Protein AF-A0A3R9RT27-F1 (afdb_monomer_lite)

Foldseek 3Di:
DVVVVVVVVVVVVVVVVVVVVCVPPVVNVLQVLQQVLCVVFFVANGPLRLLQVLCCVPPVGRDSVPDDQVSSQVSCVVGGVANGPVSSVVVSVVVVCVVVVVD

Radius of gyration: 19.99 Å; chains: 1; bounding box: 42×18×60 Å

Secondary structure (DSSP, 8-state):
-HHHHHHHHHHHHHHHHHHHHHHT-HHHHHHHHHHHHHHHHSSSSSHHHHHHHHHHHHHSS--GGG--HHHHHHHHHHHSS-SSHHHHHHHHHHHHHHHHTT-

Sequence (103 aa):
MVIKQIAEIERIKKLDEQWDSIRKDINFAEELAINDFVKENTRFESIVDLYNQACLHTLGHQDISDLTRKNLDAFISENSEFKSMIDLKVKFDDFFKKINKGA

pLDDT: mean 85.17, std 11.59, range [41.53, 95.56]

Organism: NCBI:txid1785128

Structure (mmCIF, N/CA/C/O backbone):
data_AF-A0A3R9RT27-F1
#
_entry.id   AF-A0A3R9RT27-F1
#
loop_
_atom_site.group_PDB
_atom_site.id
_atom_site.type_symbol
_atom_site.label_atom_id
_atom_site.label_alt_id
_atom_site.label_comp_id
_atom_site.label_asym_id
_atom_site.label_entity_id
_atom_site.label_seq_id
_atom_site.pdbx_PDB_ins_code
_atom_site.Cartn_x
_atom_site.Cartn_y
_atom_site.Cartn_z
_atom_site.occupancy
_atom_site.B_iso_or_equiv
_atom_site.auth_seq_id
_atom_site.auth_comp_id
_atom_site.auth_asym_id
_atom_site.auth_atom_id
_atom_site.pdbx_PDB_model_num
ATOM 1 N N . MET A 1 1 ? 20.742 -4.234 -47.780 1.00 61.56 1 MET A N 1
ATOM 2 C CA . MET A 1 1 ? 20.699 -5.088 -46.569 1.00 61.56 1 MET A CA 1
ATOM 3 C C . MET A 1 1 ? 21.169 -4.342 -45.316 1.00 61.56 1 MET A C 1
ATOM 5 O O . MET A 1 1 ? 20.499 -4.435 -44.302 1.00 61.56 1 MET A O 1
ATOM 9 N N . VAL A 1 2 ? 22.218 -3.516 -45.411 1.00 61.69 2 VAL A N 1
ATOM 10 C CA . VAL A 1 2 ? 22.800 -2.732 -44.297 1.00 61.69 2 VAL A CA 1
ATOM 11 C C . VAL A 1 2 ? 21.841 -1.700 -43.667 1.00 61.69 2 VAL A C 1
AT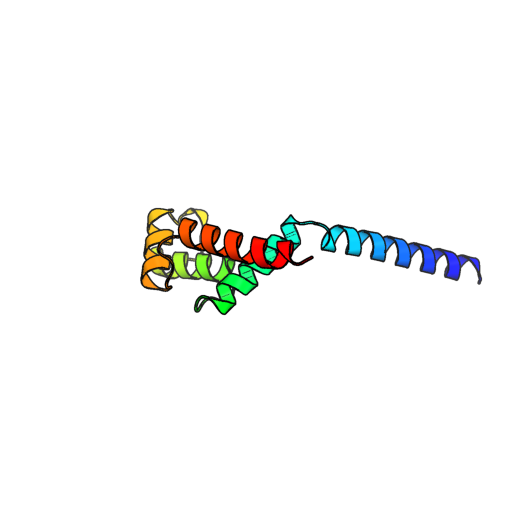OM 13 O O . VAL A 1 2 ? 21.773 -1.592 -42.451 1.00 61.69 2 VAL A O 1
ATOM 16 N N . ILE A 1 3 ? 21.022 -1.000 -44.463 1.00 66.88 3 ILE A N 1
ATOM 17 C CA . ILE A 1 3 ? 20.103 0.047 -43.959 1.00 66.88 3 ILE A CA 1
ATOM 18 C C . ILE A 1 3 ? 19.029 -0.515 -43.006 1.00 66.88 3 ILE A C 1
ATOM 20 O O . ILE A 1 3 ? 18.683 0.127 -42.020 1.00 66.88 3 ILE A O 1
ATOM 24 N N . LYS A 1 4 ? 18.532 -1.737 -43.254 1.00 68.75 4 LYS A N 1
ATOM 25 C CA . LYS A 1 4 ? 17.548 -2.388 -42.369 1.00 68.75 4 LYS A CA 1
ATOM 26 C C . LYS A 1 4 ? 18.155 -2.757 -41.012 1.00 68.75 4 LYS A C 1
ATOM 28 O O . LYS A 1 4 ? 17.489 -2.599 -40.003 1.00 68.75 4 LYS A O 1
ATOM 33 N N . GLN A 1 5 ? 19.415 -3.195 -40.988 1.00 70.25 5 GLN A N 1
ATOM 34 C CA . GLN A 1 5 ? 20.118 -3.523 -39.742 1.00 70.25 5 GLN A CA 1
ATOM 35 C C . GLN A 1 5 ? 20.400 -2.273 -38.897 1.00 70.25 5 GLN A C 1
ATOM 37 O O . GLN A 1 5 ? 20.266 -2.325 -37.681 1.00 70.25 5 GLN A O 1
ATOM 42 N N . ILE A 1 6 ? 20.724 -1.141 -39.533 1.00 74.00 6 ILE A N 1
ATOM 43 C CA . ILE A 1 6 ? 20.913 0.144 -38.839 1.00 74.00 6 ILE A CA 1
ATOM 44 C C . ILE A 1 6 ? 19.598 0.616 -38.198 1.00 74.00 6 ILE A C 1
ATOM 46 O O . ILE A 1 6 ? 19.586 0.948 -37.016 1.00 74.00 6 ILE A O 1
ATOM 50 N N . ALA A 1 7 ? 18.485 0.563 -38.937 1.00 74.75 7 ALA A N 1
ATOM 51 C CA . ALA A 1 7 ? 17.170 0.943 -38.417 1.00 74.75 7 ALA A CA 1
ATOM 52 C C . ALA A 1 7 ? 16.695 0.043 -37.256 1.00 74.75 7 ALA A C 1
ATOM 54 O O . ALA A 1 7 ? 16.047 0.519 -36.324 1.00 74.75 7 ALA A O 1
ATOM 55 N N . GLU A 1 8 ? 17.032 -1.250 -37.292 1.00 80.81 8 GLU A N 1
ATOM 56 C CA . GLU A 1 8 ? 16.736 -2.194 -36.207 1.00 80.81 8 GLU A CA 1
ATOM 57 C C . GLU A 1 8 ? 17.519 -1.842 -34.929 1.00 80.81 8 GLU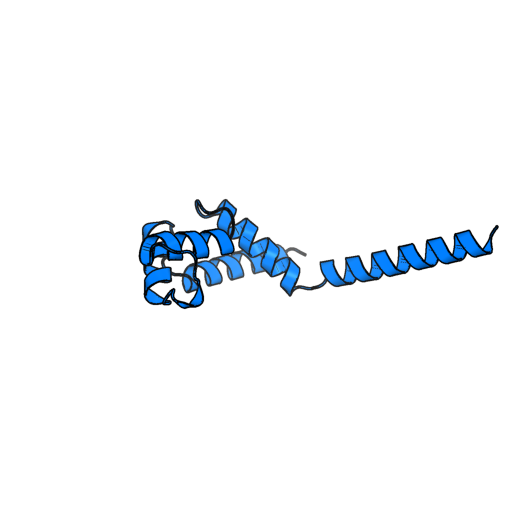 A C 1
ATOM 59 O O . GLU A 1 8 ? 16.946 -1.784 -33.842 1.00 80.81 8 GLU A O 1
ATOM 64 N N . ILE A 1 9 ? 18.815 -1.531 -35.061 1.00 81.69 9 ILE A N 1
ATOM 65 C CA . ILE A 1 9 ? 19.680 -1.126 -33.939 1.00 81.69 9 ILE A CA 1
ATOM 66 C C . ILE A 1 9 ? 19.187 0.182 -33.306 1.00 81.69 9 ILE A C 1
ATOM 68 O O . ILE A 1 9 ? 19.156 0.299 -32.081 1.00 81.69 9 ILE A O 1
ATOM 72 N N . GLU A 1 10 ? 18.779 1.165 -34.112 1.00 80.31 10 GLU A N 1
ATOM 73 C CA . GLU A 1 10 ? 18.215 2.425 -33.607 1.00 80.31 10 GLU A CA 1
ATOM 74 C C . GLU A 1 10 ? 16.889 2.216 -32.863 1.00 80.31 10 GLU A C 1
ATOM 76 O O . GLU A 1 10 ? 16.652 2.850 -31.834 1.00 80.31 10 GLU A O 1
ATOM 81 N N . ARG A 1 11 ? 16.042 1.287 -33.327 1.00 78.81 11 ARG A N 1
ATOM 82 C CA . ARG A 1 11 ? 14.810 0.905 -32.618 1.00 78.81 11 ARG A CA 1
ATOM 83 C C . ARG A 1 11 ? 15.085 0.289 -31.254 1.00 78.81 11 ARG A C 1
ATOM 85 O O . ARG A 1 11 ? 14.408 0.653 -30.296 1.00 78.81 11 ARG A O 1
ATOM 92 N N . ILE A 1 12 ? 16.055 -0.619 -31.171 1.00 83.06 12 ILE A N 1
ATOM 93 C CA . ILE A 1 12 ? 16.433 -1.272 -29.911 1.00 83.06 12 ILE A CA 1
ATOM 94 C C . ILE A 1 12 ? 16.958 -0.233 -28.920 1.00 83.06 12 ILE A C 1
ATOM 96 O O . ILE A 1 12 ? 16.475 -0.181 -27.796 1.00 83.06 12 ILE A O 1
ATOM 100 N N . LYS A 1 13 ? 17.842 0.672 -29.358 1.00 83.88 13 LYS A N 1
ATOM 101 C CA . LYS A 1 13 ? 18.334 1.769 -28.507 1.00 83.88 13 LYS A CA 1
ATOM 102 C C . LYS A 1 13 ? 17.204 2.637 -27.959 1.00 83.88 13 LYS A C 1
ATOM 104 O O . LYS A 1 13 ? 17.193 2.958 -26.778 1.00 83.88 13 LYS A O 1
ATOM 109 N N . LYS A 1 14 ? 16.225 2.978 -28.802 1.00 83.62 14 LYS A N 1
ATOM 110 C CA . LYS A 1 14 ? 15.070 3.779 -28.382 1.00 83.62 14 LYS A CA 1
ATOM 111 C C . LYS A 1 14 ? 14.178 3.042 -27.377 1.00 83.62 14 LYS A C 1
ATOM 113 O O . LYS A 1 14 ? 13.612 3.674 -26.492 1.00 83.62 14 LYS A O 1
ATOM 118 N N . LEU A 1 15 ? 14.042 1.722 -27.512 1.00 78.19 15 LEU A N 1
ATOM 119 C CA . LEU A 1 15 ? 13.348 0.892 -26.527 1.00 78.19 15 LEU A CA 1
ATOM 120 C C . LEU A 1 15 ? 14.116 0.842 -25.204 1.00 78.19 15 LEU A C 1
ATOM 122 O O . LEU A 1 15 ? 13.498 1.011 -24.159 1.00 78.19 15 LEU A O 1
ATOM 126 N N . ASP A 1 16 ? 15.437 0.675 -25.239 1.00 79.38 16 ASP A N 1
ATOM 127 C CA . ASP A 1 16 ? 16.273 0.679 -24.033 1.00 79.38 16 ASP A CA 1
ATOM 128 C C . ASP A 1 16 ? 16.185 2.018 -23.289 1.00 79.38 16 ASP A C 1
ATOM 130 O O . ASP A 1 16 ? 16.009 2.030 -22.075 1.00 79.38 16 ASP A O 1
ATOM 134 N N . GLU A 1 17 ? 16.200 3.146 -24.004 1.00 82.56 17 GLU A N 1
ATOM 135 C CA . GLU A 1 17 ? 16.006 4.479 -23.413 1.00 82.56 17 GLU A CA 1
ATOM 136 C C . GLU A 1 17 ? 14.632 4.629 -22.742 1.00 82.56 17 GLU A C 1
ATOM 138 O O . GLU A 1 17 ? 14.525 5.209 -21.659 1.00 82.56 17 GLU A O 1
ATOM 143 N N . GLN A 1 18 ? 13.575 4.087 -23.357 1.00 78.50 18 GLN A N 1
ATOM 144 C CA . GLN A 1 18 ? 12.234 4.080 -22.765 1.00 78.50 18 GLN A CA 1
ATOM 145 C C . GLN A 1 18 ? 12.181 3.205 -21.511 1.00 78.50 18 GLN A C 1
ATOM 147 O O . GLN A 1 18 ? 11.639 3.633 -20.492 1.00 78.50 18 GLN A O 1
ATOM 152 N N . TRP A 1 19 ? 12.781 2.015 -21.551 1.00 74.62 19 TRP A N 1
ATOM 153 C CA . TRP A 1 19 ? 12.867 1.127 -20.392 1.00 74.62 19 TRP A CA 1
ATOM 154 C C . TRP A 1 19 ? 13.681 1.734 -19.256 1.00 74.62 19 TRP A C 1
ATOM 156 O O . TRP A 1 19 ? 13.270 1.649 -18.101 1.00 74.62 19 TRP A O 1
ATOM 166 N N . ASP A 1 20 ? 14.796 2.388 -19.561 1.00 76.12 20 ASP A N 1
ATOM 167 C CA . ASP A 1 20 ? 15.604 3.085 -18.567 1.00 76.12 20 ASP A CA 1
ATOM 168 C C . ASP A 1 20 ? 14.865 4.285 -17.977 1.00 76.12 20 ASP A C 1
ATOM 170 O O . ASP A 1 20 ? 14.981 4.529 -16.778 1.00 76.12 20 ASP A O 1
ATOM 174 N N . SER A 1 21 ? 14.074 5.007 -18.774 1.00 73.94 21 SER A N 1
ATOM 175 C CA . SER A 1 21 ? 13.215 6.080 -18.266 1.00 73.94 21 SER A CA 1
ATOM 176 C C . SER A 1 21 ? 12.150 5.549 -17.307 1.00 73.94 21 SER A C 1
ATOM 17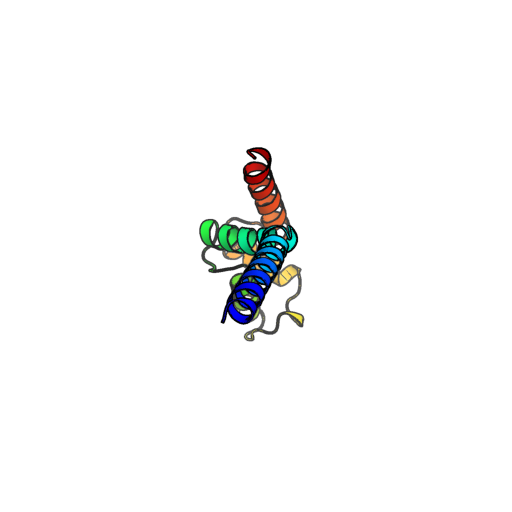8 O O . SER A 1 21 ? 11.892 6.193 -16.297 1.00 73.94 21 SER A O 1
ATOM 180 N N . ILE A 1 22 ? 11.563 4.381 -17.588 1.00 68.19 22 ILE A N 1
ATOM 181 C CA . ILE A 1 22 ? 10.573 3.735 -16.712 1.00 68.19 22 ILE A CA 1
ATOM 182 C C . ILE A 1 22 ? 11.239 3.233 -15.426 1.00 68.19 22 ILE A C 1
ATOM 184 O O . ILE A 1 22 ? 10.724 3.451 -14.336 1.00 68.19 22 ILE A O 1
ATOM 188 N N . ARG A 1 23 ? 12.418 2.608 -15.525 1.00 62.84 23 ARG A N 1
ATOM 189 C CA . ARG A 1 23 ? 13.181 2.137 -14.353 1.00 62.84 23 ARG A CA 1
ATOM 190 C C . ARG A 1 23 ? 13.669 3.276 -13.461 1.00 62.84 23 ARG A C 1
ATOM 192 O O . ARG A 1 23 ? 13.830 3.075 -12.263 1.00 62.84 23 ARG A O 1
ATOM 199 N N . LYS A 1 24 ? 13.956 4.440 -14.047 1.00 64.75 24 LYS A N 1
ATOM 200 C CA . LYS A 1 24 ? 14.386 5.649 -13.329 1.00 64.75 24 LYS A CA 1
ATOM 201 C C . LYS A 1 24 ? 13.215 6.492 -12.827 1.00 64.75 24 LYS A C 1
ATOM 203 O O . LYS A 1 24 ? 13.460 7.474 -12.129 1.00 64.75 24 LYS A O 1
ATOM 208 N N . ASP A 1 25 ? 11.975 6.137 -13.163 1.00 73.44 25 ASP A N 1
ATOM 209 C CA . ASP A 1 25 ? 10.806 6.780 -12.578 1.00 73.44 25 ASP A CA 1
ATOM 210 C C . ASP A 1 25 ? 10.679 6.328 -11.121 1.00 73.44 25 ASP A C 1
ATOM 212 O O . ASP A 1 25 ? 10.291 5.200 -10.811 1.00 73.44 25 ASP A O 1
ATOM 216 N N . ILE A 1 26 ? 11.059 7.232 -10.220 1.00 63.38 26 ILE A N 1
ATOM 217 C CA . ILE A 1 26 ? 11.045 7.022 -8.772 1.00 63.38 26 ILE A CA 1
ATOM 218 C C . ILE A 1 26 ? 9.651 6.590 -8.301 1.00 63.38 26 ILE A C 1
ATOM 220 O O . ILE A 1 26 ? 9.559 5.759 -7.402 1.00 63.38 26 ILE A O 1
ATOM 224 N N . ASN A 1 27 ? 8.583 7.071 -8.947 1.00 69.38 27 ASN A N 1
ATOM 225 C CA . ASN A 1 27 ? 7.215 6.725 -8.564 1.00 69.38 27 ASN A CA 1
ATOM 226 C C . ASN A 1 27 ? 6.905 5.249 -8.843 1.00 69.38 27 ASN A C 1
ATOM 228 O O . ASN A 1 27 ? 6.273 4.588 -8.027 1.00 69.38 27 ASN A O 1
ATOM 232 N N . PHE A 1 28 ? 7.396 4.705 -9.962 1.00 71.94 28 PHE A N 1
ATOM 233 C CA . PHE A 1 28 ? 7.192 3.296 -10.301 1.00 71.94 28 PHE A CA 1
ATOM 234 C C . PHE A 1 28 ? 8.006 2.371 -9.387 1.00 71.94 28 PHE A C 1
ATOM 236 O O . PHE A 1 28 ? 7.517 1.332 -8.943 1.00 71.94 28 PHE A O 1
ATOM 243 N N . ALA A 1 29 ? 9.239 2.763 -9.057 1.00 76.56 29 ALA A N 1
ATOM 244 C CA . ALA A 1 29 ? 10.060 2.032 -8.094 1.00 76.56 29 ALA A CA 1
ATOM 245 C C . ALA A 1 29 ? 9.432 2.029 -6.687 1.00 76.56 29 ALA A C 1
ATOM 247 O O . ALA A 1 29 ? 9.459 1.006 -6.004 1.00 76.56 29 ALA A O 1
ATOM 248 N N . GLU A 1 30 ? 8.843 3.150 -6.269 1.00 81.81 30 GLU A N 1
ATOM 249 C CA . GLU A 1 30 ? 8.134 3.273 -4.994 1.00 81.81 30 GLU A CA 1
ATOM 250 C C . GLU A 1 30 ? 6.853 2.419 -4.965 1.00 81.81 30 GLU A C 1
ATOM 252 O O . GLU A 1 30 ? 6.617 1.709 -3.987 1.00 81.81 30 GLU A O 1
ATOM 257 N N . GLU A 1 31 ? 6.072 2.402 -6.051 1.00 81.31 31 GLU A N 1
ATOM 258 C CA . GLU A 1 31 ? 4.874 1.557 -6.193 1.00 81.31 31 GLU A CA 1
ATOM 259 C C . GLU A 1 31 ? 5.181 0.053 -6.151 1.00 81.31 31 GLU A C 1
ATOM 261 O O . GLU A 1 31 ? 4.416 -0.728 -5.580 1.00 81.31 31 GLU A O 1
ATOM 266 N N . LEU A 1 32 ? 6.299 -0.380 -6.732 1.00 84.25 32 LEU A N 1
ATOM 267 C CA . LEU A 1 32 ? 6.733 -1.773 -6.615 1.00 84.25 32 LEU A CA 1
ATOM 268 C C . LEU A 1 32 ? 7.208 -2.082 -5.192 1.00 84.25 32 LEU A C 1
ATOM 270 O O . LEU A 1 32 ? 6.762 -3.061 -4.594 1.00 84.25 32 LEU A O 1
ATOM 274 N N . ALA A 1 33 ? 8.033 -1.207 -4.616 1.00 88.50 33 ALA A N 1
ATOM 275 C CA . ALA A 1 33 ? 8.588 -1.411 -3.284 1.00 88.50 33 ALA A CA 1
ATOM 276 C C . ALA A 1 33 ? 7.511 -1.448 -2.190 1.00 88.50 33 ALA A C 1
ATOM 278 O O . ALA A 1 33 ? 7.654 -2.204 -1.230 1.00 88.50 33 ALA A O 1
ATOM 279 N N . ILE A 1 34 ? 6.430 -0.664 -2.305 1.00 90.81 34 ILE A N 1
ATOM 280 C CA . ILE A 1 34 ? 5.338 -0.716 -1.321 1.00 90.81 34 ILE A CA 1
ATOM 281 C C . ILE A 1 34 ? 4.577 -2.043 -1.396 1.00 90.81 34 ILE A C 1
ATOM 283 O O . ILE A 1 34 ? 4.149 -2.550 -0.362 1.00 90.81 34 ILE A O 1
ATOM 287 N N . ASN A 1 35 ? 4.438 -2.639 -2.584 1.00 92.88 35 ASN A N 1
ATOM 288 C CA . ASN A 1 35 ? 3.813 -3.954 -2.722 1.00 92.88 35 ASN A CA 1
ATOM 289 C C . ASN A 1 35 ? 4.668 -5.045 -2.080 1.00 92.88 35 ASN A C 1
ATOM 291 O O . ASN A 1 35 ? 4.138 -5.832 -1.296 1.00 92.88 35 ASN A O 1
ATOM 295 N N . ASP A 1 36 ? 5.976 -5.037 -2.339 1.00 92.00 36 ASP A N 1
ATOM 296 C CA . ASP A 1 36 ? 6.916 -5.966 -1.707 1.00 92.00 36 ASP A CA 1
ATOM 297 C C . ASP A 1 36 ? 6.920 -5.786 -0.182 1.00 92.00 36 ASP A C 1
ATOM 299 O O . ASP A 1 36 ? 6.792 -6.754 0.567 1.00 92.00 36 ASP A O 1
ATOM 303 N N . PHE A 1 37 ? 6.946 -4.539 0.296 1.00 93.19 37 PHE A N 1
ATOM 304 C CA . PHE A 1 37 ? 6.888 -4.235 1.724 1.00 93.19 37 PHE A CA 1
ATOM 305 C C . PHE A 1 37 ? 5.606 -4.764 2.378 1.00 93.19 37 PHE A C 1
ATOM 307 O O . PHE A 1 37 ? 5.667 -5.387 3.439 1.00 93.19 37 PHE A O 1
ATOM 314 N N . VAL A 1 38 ? 4.441 -4.545 1.761 1.00 94.00 38 VAL A N 1
ATOM 315 C CA . VAL A 1 38 ? 3.162 -5.067 2.268 1.00 94.00 38 VAL A CA 1
ATOM 316 C C . VAL A 1 38 ? 3.183 -6.592 2.298 1.00 94.00 38 VAL A C 1
ATOM 318 O O . VAL A 1 38 ? 2.784 -7.171 3.307 1.00 94.00 38 VAL A O 1
ATOM 321 N N . LYS A 1 39 ? 3.696 -7.235 1.249 1.00 94.56 39 LYS A N 1
ATOM 322 C CA . LYS A 1 39 ? 3.793 -8.693 1.156 1.00 94.56 39 LYS A CA 1
ATOM 323 C C . LYS A 1 39 ? 4.698 -9.312 2.217 1.00 94.56 39 LYS A C 1
ATOM 325 O O . LYS A 1 39 ? 4.383 -10.369 2.752 1.00 94.56 39 LYS A O 1
ATOM 330 N N . GLU A 1 40 ? 5.809 -8.660 2.535 1.00 93.00 40 GLU A N 1
ATOM 331 C CA . GLU A 1 40 ? 6.770 -9.153 3.526 1.00 93.00 40 GLU A CA 1
ATOM 332 C C . GLU A 1 40 ? 6.343 -8.884 4.976 1.00 93.00 40 GLU A C 1
ATOM 334 O O . GLU A 1 40 ? 6.738 -9.620 5.878 1.00 93.00 40 GLU A O 1
ATOM 339 N N . ASN A 1 41 ? 5.547 -7.835 5.214 1.00 92.62 41 ASN A N 1
ATOM 340 C CA . ASN A 1 41 ? 5.207 -7.364 6.565 1.00 92.62 41 ASN A CA 1
ATOM 341 C C . ASN A 1 41 ? 3.732 -7.574 6.938 1.00 92.62 41 ASN A C 1
ATOM 343 O O . ASN A 1 41 ? 3.304 -7.218 8.036 1.00 92.62 41 ASN A O 1
ATOM 347 N N . THR A 1 42 ? 2.929 -8.127 6.035 1.00 92.50 42 THR A N 1
ATOM 348 C CA . THR A 1 42 ? 1.523 -8.453 6.278 1.00 92.50 42 THR A CA 1
ATOM 349 C C . THR A 1 42 ? 1.179 -9.801 5.653 1.00 92.50 42 THR A C 1
ATOM 351 O O . THR A 1 42 ? 2.014 -10.464 5.050 1.00 92.50 42 THR A O 1
ATOM 354 N N . ARG A 1 43 ? -0.080 -10.218 5.790 1.00 92.50 43 ARG A N 1
ATOM 355 C CA . ARG A 1 43 ? -0.615 -11.409 5.117 1.00 92.50 43 ARG A CA 1
ATOM 356 C C . ARG A 1 43 ? -1.171 -11.133 3.710 1.00 92.50 43 ARG A C 1
ATOM 358 O O . ARG A 1 43 ? -1.779 -12.028 3.133 1.00 92.50 43 ARG A O 1
ATOM 365 N N . PHE A 1 44 ? -1.077 -9.895 3.226 1.00 94.69 44 PHE A N 1
ATOM 366 C CA . PHE A 1 44 ? -1.668 -9.450 1.961 1.00 94.69 44 PHE A CA 1
ATOM 367 C C . PHE A 1 44 ? -0.620 -9.451 0.852 1.00 94.69 44 PHE A C 1
ATOM 369 O O . PHE A 1 44 ? 0.533 -9.121 1.096 1.00 94.69 44 PHE A O 1
ATOM 376 N N . GLU A 1 45 ? -1.015 -9.771 -0.378 1.00 93.88 45 GLU A N 1
ATOM 377 C CA . GLU A 1 45 ? -0.061 -9.926 -1.493 1.00 93.88 45 GLU A CA 1
ATOM 378 C C . GLU A 1 45 ? 0.455 -8.594 -2.057 1.00 93.88 45 GLU A C 1
ATOM 380 O O . GLU A 1 45 ? 1.479 -8.554 -2.736 1.00 93.88 45 GLU A O 1
ATOM 385 N N . SER A 1 46 ? -0.283 -7.505 -1.842 1.00 93.81 46 SER A N 1
ATOM 386 C CA . SER A 1 46 ? 0.030 -6.169 -2.357 1.00 93.81 46 SER A CA 1
ATOM 387 C C . SER A 1 46 ? -0.792 -5.115 -1.624 1.00 93.81 46 SER A C 1
ATOM 389 O O . SER A 1 46 ? -1.741 -5.446 -0.902 1.00 93.81 46 SER A O 1
ATOM 391 N N . ILE A 1 47 ? -0.499 -3.832 -1.859 1.00 91.62 47 ILE A N 1
ATOM 392 C CA . ILE A 1 47 ? -1.334 -2.770 -1.296 1.00 91.62 47 ILE A CA 1
ATOM 393 C C . ILE A 1 47 ? -2.764 -2.829 -1.846 1.00 91.62 47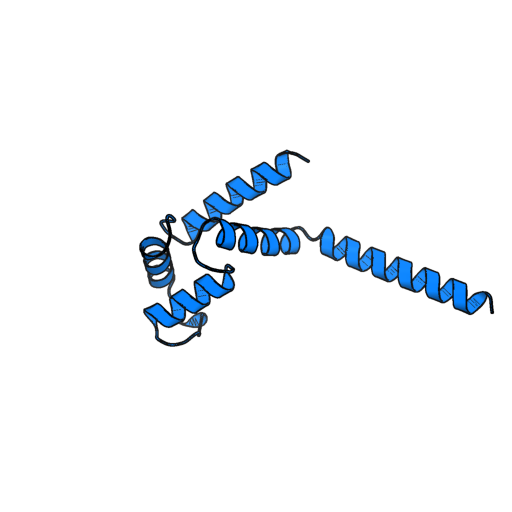 ILE A C 1
ATOM 395 O O . ILE A 1 47 ? -3.720 -2.648 -1.099 1.00 91.62 47 ILE A O 1
ATOM 399 N N . VAL A 1 48 ? -2.929 -3.157 -3.129 1.00 92.19 48 VAL A N 1
ATOM 400 C CA . VAL A 1 48 ? -4.249 -3.282 -3.765 1.00 92.19 48 VAL A CA 1
ATOM 401 C C . VAL A 1 48 ? -5.045 -4.438 -3.161 1.00 92.19 48 VAL A C 1
ATOM 403 O O . VAL A 1 48 ? -6.233 -4.278 -2.893 1.00 92.19 48 VAL A O 1
ATOM 406 N N . ASP A 1 49 ? -4.400 -5.578 -2.895 1.00 94.00 49 ASP A N 1
ATOM 407 C CA . ASP A 1 49 ? -5.043 -6.699 -2.198 1.00 94.00 49 ASP A CA 1
ATOM 408 C C . ASP A 1 49 ? -5.504 -6.278 -0.797 1.00 94.00 49 ASP A C 1
ATOM 410 O O . ASP A 1 49 ? -6.664 -6.483 -0.455 1.00 94.00 49 ASP A O 1
ATOM 414 N N . LEU A 1 50 ? -4.666 -5.571 -0.033 1.00 94.50 50 LEU A N 1
ATOM 415 C CA . LEU A 1 50 ? -5.053 -5.029 1.272 1.00 94.50 50 LEU A CA 1
ATOM 416 C C . LEU A 1 50 ? -6.318 -4.157 1.180 1.00 94.50 50 LEU A C 1
ATOM 418 O O . LEU A 1 50 ? -7.248 -4.350 1.966 1.00 94.50 50 LEU A O 1
ATOM 422 N N . TYR A 1 51 ? -6.392 -3.240 0.209 1.00 94.31 51 TYR A N 1
ATOM 423 C CA . TYR A 1 51 ? -7.588 -2.417 -0.016 1.00 94.31 51 TYR A CA 1
ATOM 424 C C . TYR A 1 51 ? -8.810 -3.260 -0.404 1.00 94.31 51 TYR A C 1
ATOM 426 O O . TYR A 1 51 ? -9.892 -3.054 0.147 1.00 94.31 51 TYR A O 1
ATOM 434 N N . ASN A 1 52 ? -8.652 -4.231 -1.303 1.00 94.38 52 ASN A N 1
ATOM 435 C CA . ASN A 1 52 ? -9.744 -5.103 -1.738 1.00 94.38 52 ASN A CA 1
ATOM 436 C C . ASN A 1 52 ? -10.285 -5.961 -0.589 1.00 94.38 52 ASN A C 1
ATOM 438 O O . ASN A 1 52 ? -11.501 -6.080 -0.433 1.00 94.38 52 ASN A O 1
ATOM 442 N N . GLN A 1 53 ? -9.403 -6.525 0.239 1.00 94.88 53 GLN A N 1
ATOM 443 C CA . GLN A 1 53 ? -9.791 -7.297 1.420 1.00 94.88 53 GLN A CA 1
ATOM 444 C C . GLN A 1 53 ? -10.476 -6.411 2.464 1.00 94.88 53 GLN A C 1
ATOM 446 O O . GLN A 1 53 ? -11.469 -6.829 3.058 1.00 94.88 53 GLN A O 1
ATOM 451 N N . ALA A 1 54 ? -10.009 -5.171 2.647 1.00 94.50 54 ALA A N 1
ATOM 452 C CA . ALA A 1 54 ? -10.670 -4.205 3.520 1.00 94.50 54 ALA A CA 1
ATOM 453 C C . ALA A 1 54 ? -12.093 -3.877 3.035 1.00 94.50 54 ALA A C 1
ATOM 455 O O . ALA A 1 54 ? -13.029 -3.847 3.839 1.00 94.50 54 ALA A O 1
ATOM 456 N N . CYS A 1 55 ? -12.284 -3.678 1.727 1.00 93.81 55 CYS A N 1
ATOM 457 C CA . CYS A 1 55 ? -13.607 -3.440 1.146 1.00 93.81 55 CYS A CA 1
ATOM 458 C C . CYS A 1 55 ? -14.522 -4.657 1.332 1.00 93.81 55 CYS A C 1
ATOM 460 O O . CYS A 1 55 ? -15.630 -4.518 1.850 1.00 93.81 55 CYS A O 1
ATOM 462 N N . LEU A 1 56 ? -14.041 -5.863 1.010 1.00 94.19 56 LEU A N 1
ATOM 463 C CA . LEU A 1 56 ? -14.812 -7.096 1.182 1.00 94.19 56 LEU A CA 1
ATOM 464 C C . LEU A 1 56 ? -15.215 -7.323 2.640 1.00 94.19 56 LEU A C 1
ATOM 466 O O . LEU A 1 56 ? -16.366 -7.658 2.907 1.00 94.19 56 LEU A O 1
ATOM 470 N N . HIS A 1 57 ? -14.295 -7.105 3.579 1.00 93.81 57 HIS A N 1
ATOM 471 C CA . HIS A 1 57 ? -14.554 -7.295 5.003 1.00 93.81 57 HIS A CA 1
ATOM 472 C C . HIS A 1 57 ? -15.561 -6.282 5.554 1.00 93.81 57 HIS A C 1
ATOM 474 O O . HIS A 1 57 ? -16.425 -6.641 6.351 1.00 93.81 57 HIS A O 1
ATOM 480 N N . THR A 1 58 ? -15.457 -5.014 5.145 1.00 91.94 58 THR A N 1
ATOM 481 C CA . THR A 1 58 ? -16.236 -3.937 5.775 1.00 91.94 58 THR A CA 1
ATOM 482 C C . THR A 1 58 ? -17.541 -3.623 5.051 1.00 91.94 58 THR A C 1
ATOM 484 O O . THR A 1 58 ? -18.499 -3.186 5.684 1.00 91.94 58 THR A O 1
ATOM 487 N N . LEU A 1 59 ? -17.576 -3.817 3.732 1.00 90.88 59 LEU A N 1
ATOM 488 C CA . LEU A 1 59 ? -18.685 -3.428 2.857 1.00 90.88 59 LEU A CA 1
ATOM 489 C C . LEU A 1 59 ? -19.322 -4.624 2.130 1.00 90.88 59 LEU A C 1
ATOM 491 O O . LEU A 1 59 ? -20.461 -4.530 1.680 1.00 90.88 59 LEU A O 1
ATOM 495 N N . GLY A 1 60 ? -18.614 -5.753 2.003 1.00 91.81 60 GLY A N 1
ATOM 496 C CA . GLY A 1 60 ? -19.092 -6.935 1.271 1.00 91.81 60 GLY A CA 1
ATOM 497 C C . GLY A 1 60 ? -18.914 -6.864 -0.251 1.00 91.81 60 GLY A C 1
ATOM 498 O O . GLY A 1 60 ? -19.348 -7.770 -0.959 1.00 91.81 60 GLY A O 1
ATOM 499 N N . HIS A 1 61 ? -18.265 -5.819 -0.769 1.00 90.94 61 HIS A N 1
ATOM 500 C CA . HIS A 1 61 ? -17.903 -5.655 -2.181 1.00 90.94 61 HIS A CA 1
ATOM 501 C C . HIS A 1 61 ? -16.504 -5.035 -2.305 1.00 90.94 61 HIS A C 1
ATOM 503 O O . HIS A 1 61 ? -15.913 -4.643 -1.308 1.00 90.94 61 HIS A O 1
ATOM 509 N N . GLN A 1 62 ? -15.952 -4.961 -3.518 1.00 90.31 62 GLN A N 1
ATOM 510 C CA . GLN A 1 62 ? -14.584 -4.475 -3.779 1.00 90.31 62 GLN A CA 1
ATOM 511 C C . GLN A 1 62 ? -14.526 -3.009 -4.235 1.00 90.31 62 GLN A C 1
ATOM 513 O O . GLN A 1 62 ? -13.550 -2.600 -4.859 1.00 90.31 62 GLN A O 1
ATOM 518 N N . ASP A 1 63 ? -15.564 -2.214 -3.963 1.00 88.88 63 ASP A N 1
ATOM 519 C CA . ASP A 1 63 ? -15.543 -0.809 -4.379 1.00 88.88 63 ASP A CA 1
ATOM 520 C C . ASP A 1 63 ? -14.772 0.040 -3.365 1.00 88.88 63 ASP A C 1
ATOM 522 O O . ASP A 1 63 ? -15.226 0.276 -2.243 1.00 88.88 63 ASP A O 1
ATOM 526 N N . ILE A 1 64 ? -13.583 0.485 -3.769 1.00 86.56 64 ILE A N 1
ATOM 527 C CA . ILE A 1 64 ? -12.676 1.263 -2.925 1.00 86.56 64 ILE A CA 1
ATOM 528 C C . ILE A 1 64 ? -13.232 2.669 -2.665 1.00 86.56 64 ILE A C 1
ATOM 530 O O . ILE A 1 64 ? -12.894 3.257 -1.636 1.00 86.56 64 ILE A O 1
ATOM 534 N N . SER A 1 65 ? -14.099 3.218 -3.531 1.00 88.38 65 SER A N 1
ATOM 535 C CA . SER A 1 65 ? -14.641 4.573 -3.322 1.00 88.38 65 SER A CA 1
ATOM 536 C C . SER A 1 65 ? -15.490 4.685 -2.059 1.00 88.38 65 SER A C 1
ATOM 538 O O . SER A 1 65 ? -15.547 5.752 -1.446 1.00 88.38 65 SER A O 1
ATOM 540 N N . ASP A 1 66 ? -16.103 3.576 -1.654 1.00 88.94 66 ASP A N 1
ATOM 541 C CA . ASP A 1 66 ? -16.983 3.502 -0.490 1.00 88.94 66 ASP A CA 1
ATOM 542 C C . ASP A 1 66 ? -16.207 3.203 0.803 1.00 88.94 66 ASP A C 1
ATOM 544 O O . ASP A 1 66 ? -16.742 3.300 1.916 1.00 88.94 66 ASP A O 1
ATOM 548 N N . LEU A 1 67 ? -14.917 2.864 0.691 1.00 91.69 67 LEU A N 1
ATOM 549 C CA . LEU A 1 67 ? -14.081 2.545 1.836 1.00 91.69 67 LEU A CA 1
ATOM 550 C C . LEU A 1 67 ? -13.627 3.818 2.554 1.00 91.69 67 LEU A C 1
ATOM 552 O O . LEU A 1 67 ? -12.708 4.529 2.143 1.00 91.69 67 LEU A O 1
ATOM 556 N N . THR A 1 68 ? -14.240 4.081 3.706 1.00 92.69 68 THR A N 1
ATOM 557 C CA . THR A 1 68 ? -13.820 5.202 4.552 1.00 92.69 68 THR A CA 1
ATOM 558 C C . THR A 1 68 ? -12.443 4.959 5.172 1.00 92.69 68 THR A C 1
ATOM 560 O O . THR A 1 68 ? -12.072 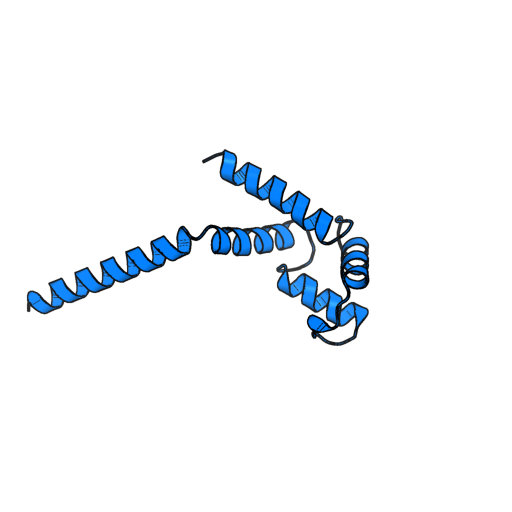3.835 5.515 1.00 92.69 68 THR A O 1
ATOM 563 N N . ARG A 1 69 ? -11.703 6.049 5.419 1.00 91.62 69 ARG A N 1
ATOM 564 C CA . ARG A 1 69 ? -10.396 6.007 6.096 1.00 91.62 69 ARG A CA 1
ATOM 565 C C . ARG A 1 69 ? -10.452 5.260 7.432 1.00 91.62 69 ARG A C 1
ATOM 567 O O . ARG A 1 69 ? -9.579 4.454 7.718 1.00 91.62 69 ARG A O 1
ATOM 574 N N . LYS A 1 70 ? -11.501 5.507 8.220 1.00 94.31 70 LYS A N 1
ATOM 575 C CA . LYS A 1 70 ? -11.704 4.878 9.531 1.00 94.31 70 LYS A CA 1
ATOM 576 C C . LYS A 1 70 ? -11.855 3.358 9.418 1.00 94.31 70 LYS A C 1
ATOM 578 O O . LYS A 1 70 ? -11.277 2.639 10.223 1.00 94.31 70 LYS A O 1
ATOM 583 N N . ASN A 1 71 ? -12.614 2.891 8.428 1.00 93.88 71 ASN A N 1
ATOM 584 C CA . ASN A 1 71 ? -12.828 1.466 8.181 1.00 93.88 71 ASN A CA 1
ATOM 585 C C . ASN A 1 71 ? -11.536 0.775 7.742 1.00 93.88 71 ASN A C 1
ATOM 587 O O . ASN A 1 71 ? -11.197 -0.280 8.268 1.00 93.88 71 ASN A O 1
ATOM 591 N N . LEU A 1 72 ? -10.792 1.407 6.832 1.00 94.62 72 LEU A N 1
ATOM 592 C CA . LEU A 1 72 ? -9.484 0.921 6.405 1.00 94.62 72 LEU A CA 1
ATOM 593 C C . LEU A 1 72 ? -8.501 0.832 7.579 1.00 94.62 72 LEU A C 1
ATOM 595 O O . LEU A 1 72 ? -7.851 -0.191 7.754 1.00 94.62 72 LEU A O 1
ATOM 599 N N . ASP A 1 73 ? -8.401 1.885 8.391 1.00 95.56 73 ASP A N 1
ATOM 600 C CA . ASP A 1 73 ? -7.475 1.912 9.525 1.00 95.56 73 ASP A CA 1
ATOM 601 C C . ASP A 1 73 ? -7.845 0.853 10.579 1.00 95.56 73 A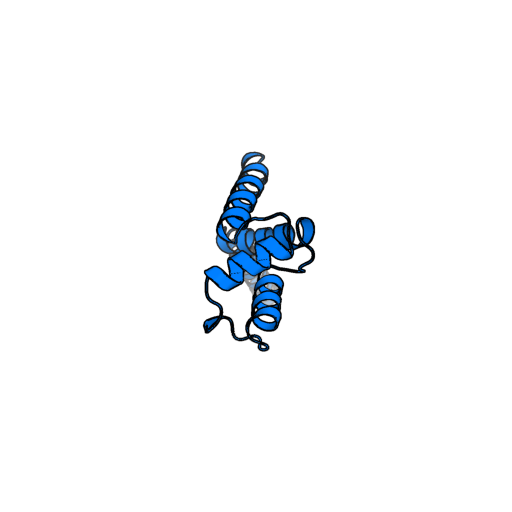SP A C 1
ATOM 603 O O . ASP A 1 73 ? -6.956 0.166 11.082 1.00 95.56 73 ASP A O 1
ATOM 607 N N . ALA A 1 74 ? -9.142 0.658 10.855 1.00 95.12 74 ALA A N 1
ATOM 608 C CA . ALA A 1 74 ? -9.616 -0.415 11.729 1.00 95.12 74 ALA A CA 1
ATOM 609 C C . ALA A 1 74 ? -9.236 -1.798 11.178 1.00 95.12 74 ALA A C 1
ATOM 611 O O . ALA A 1 74 ? -8.595 -2.579 11.881 1.00 95.12 74 ALA A O 1
ATOM 612 N N . PHE A 1 75 ? -9.523 -2.057 9.898 1.00 95.44 75 PHE A N 1
ATOM 613 C CA . PHE A 1 75 ? -9.164 -3.312 9.242 1.00 95.44 75 PHE A CA 1
ATOM 614 C C . PHE A 1 75 ? -7.657 -3.595 9.304 1.00 95.44 75 PHE A C 1
ATOM 616 O O . PHE A 1 75 ? -7.258 -4.713 9.629 1.00 95.44 75 PHE A O 1
ATOM 623 N N . ILE A 1 76 ? -6.818 -2.590 9.032 1.00 94.81 76 ILE A N 1
ATOM 624 C CA . ILE A 1 76 ? -5.356 -2.711 9.115 1.00 94.81 76 ILE A CA 1
ATOM 625 C C . ILE A 1 76 ? -4.929 -3.070 10.543 1.00 94.81 76 ILE A C 1
ATOM 627 O O . ILE A 1 76 ? -4.148 -4.007 10.710 1.00 94.81 76 ILE A O 1
ATOM 631 N N . SER A 1 77 ? -5.474 -2.392 11.559 1.00 95.44 77 SER A N 1
ATOM 632 C CA . SER A 1 77 ? -5.139 -2.649 12.968 1.00 95.44 77 SER A CA 1
ATOM 633 C C . SER A 1 77 ? -5.579 -4.023 13.477 1.00 95.44 77 SER A C 1
ATOM 635 O O . SER A 1 77 ? -4.953 -4.578 14.375 1.00 95.44 77 SER A O 1
ATOM 637 N N . GLU A 1 78 ? -6.638 -4.587 12.898 1.00 94.75 78 GLU A N 1
ATOM 638 C CA . GLU A 1 78 ? -7.154 -5.912 13.256 1.00 94.75 78 GLU A CA 1
ATOM 639 C C . GLU A 1 78 ? -6.409 -7.053 12.551 1.00 94.75 78 GLU A C 1
ATOM 641 O O . GLU A 1 78 ? -6.401 -8.182 13.040 1.00 94.75 78 GLU A O 1
ATOM 646 N N . ASN A 1 79 ? -5.799 -6.784 11.392 1.00 92.75 79 ASN A N 1
ATOM 647 C CA . ASN A 1 79 ? -5.285 -7.822 10.492 1.00 92.75 79 ASN A CA 1
ATOM 648 C C . ASN A 1 79 ? -3.788 -7.698 10.175 1.00 92.75 79 ASN A C 1
ATOM 650 O O . ASN A 1 79 ? -3.267 -8.469 9.366 1.00 92.75 79 ASN A O 1
ATOM 654 N N . SER A 1 80 ? -3.095 -6.749 10.798 1.00 92.19 80 SER A N 1
ATOM 655 C CA . SER A 1 80 ? -1.650 -6.553 10.683 1.00 92.19 80 SER A CA 1
ATOM 656 C C . SER A 1 80 ? -1.084 -5.945 11.968 1.00 92.19 80 SER A C 1
ATOM 658 O O . SER A 1 80 ? -1.829 -5.550 12.860 1.00 92.19 80 SER A O 1
ATOM 660 N N . GLU A 1 81 ? 0.239 -5.836 12.063 1.00 91.31 81 GLU A N 1
ATOM 661 C CA . GLU A 1 81 ? 0.896 -5.152 13.186 1.00 91.31 81 GLU A CA 1
ATOM 662 C C . GLU A 1 81 ? 0.825 -3.616 13.087 1.00 91.31 81 GLU A C 1
ATOM 664 O O . GLU A 1 81 ? 1.170 -2.907 14.036 1.00 91.31 81 GLU A O 1
ATOM 669 N N . PHE A 1 82 ? 0.383 -3.086 11.943 1.00 94.94 82 PHE A N 1
ATOM 670 C CA . PHE A 1 82 ? 0.274 -1.651 11.707 1.00 94.94 82 PHE A CA 1
ATOM 671 C C . PHE A 1 82 ? -1.001 -1.087 12.330 1.00 94.94 82 PHE A C 1
ATOM 673 O O . PHE A 1 82 ? -2.066 -1.691 12.270 1.00 94.94 82 PHE A O 1
ATOM 680 N N . LYS A 1 83 ? -0.928 0.125 12.883 1.00 93.56 83 LYS A N 1
ATOM 681 C CA . LYS A 1 83 ? -2.084 0.755 13.551 1.00 93.56 83 LYS A CA 1
ATOM 682 C C . LYS A 1 83 ? -3.073 1.417 12.596 1.00 93.56 83 LYS A C 1
ATOM 684 O O . LYS A 1 83 ? -4.196 1.714 12.985 1.00 93.56 83 LYS A O 1
ATOM 689 N N . SER A 1 84 ? -2.616 1.780 11.403 1.00 95.25 84 SER A N 1
ATOM 690 C CA . SER A 1 84 ? -3.383 2.527 10.405 1.00 95.25 84 SER A CA 1
ATOM 691 C C . SER A 1 84 ? -2.651 2.514 9.068 1.00 95.25 84 SER A C 1
ATOM 693 O O . SER A 1 84 ? -1.461 2.195 9.002 1.00 95.25 84 SER A O 1
ATOM 695 N N . MET A 1 85 ? -3.315 2.983 8.015 1.00 92.81 85 MET A N 1
ATOM 696 C CA . MET A 1 85 ? -2.681 3.203 6.717 1.00 92.81 85 MET A CA 1
ATOM 697 C C . MET A 1 85 ? -1.570 4.267 6.783 1.00 92.81 85 MET A C 1
ATOM 699 O O . MET A 1 85 ? -0.620 4.219 6.007 1.00 92.81 85 MET A O 1
ATOM 703 N N . ILE A 1 86 ? -1.669 5.243 7.700 1.00 93.56 86 ILE A N 1
ATOM 704 C CA . ILE A 1 86 ? -0.589 6.230 7.911 1.00 93.56 86 ILE A CA 1
ATOM 705 C C . ILE A 1 86 ? 0.638 5.543 8.498 1.00 93.56 86 ILE A C 1
ATOM 707 O O . ILE A 1 86 ? 1.741 5.759 8.011 1.00 93.56 86 ILE A O 1
ATOM 711 N N . ASP A 1 87 ? 0.442 4.724 9.529 1.00 94.62 87 ASP A N 1
ATOM 712 C CA . ASP A 1 87 ? 1.529 4.011 10.201 1.00 94.62 87 ASP A CA 1
ATOM 713 C C . ASP A 1 87 ? 2.262 3.089 9.220 1.00 94.62 87 ASP A C 1
ATOM 715 O O . ASP A 1 87 ? 3.484 3.154 9.112 1.00 94.62 87 ASP A O 1
ATOM 719 N N . LEU A 1 88 ? 1.514 2.341 8.402 1.00 93.94 88 LEU A N 1
ATOM 720 C CA . LEU A 1 88 ? 2.076 1.523 7.326 1.00 93.94 88 LEU A CA 1
ATOM 721 C C . LEU A 1 88 ? 2.936 2.356 6.364 1.00 93.94 88 LEU A C 1
ATOM 723 O O . LEU A 1 88 ? 4.077 1.985 6.097 1.00 93.94 88 LEU A O 1
ATOM 727 N N . LYS A 1 89 ? 2.435 3.508 5.894 1.00 91.69 89 LYS A N 1
ATOM 728 C CA . LYS A 1 89 ? 3.196 4.403 5.003 1.00 91.69 89 LYS A CA 1
ATOM 729 C C . LYS A 1 89 ? 4.453 4.966 5.657 1.00 91.69 89 LYS A C 1
ATOM 731 O O . LYS A 1 89 ? 5.497 4.977 5.028 1.00 91.69 89 LYS A O 1
ATOM 736 N N . VAL A 1 90 ? 4.390 5.383 6.921 1.00 93.50 90 VAL A N 1
ATOM 737 C CA . VAL A 1 90 ? 5.573 5.887 7.641 1.00 93.50 90 VAL A CA 1
ATOM 738 C C . VAL A 1 90 ? 6.638 4.795 7.765 1.00 93.50 90 VAL A C 1
ATOM 740 O O . VAL A 1 90 ? 7.820 5.052 7.542 1.00 93.50 90 VAL A O 1
ATOM 743 N N . LYS A 1 91 ? 6.229 3.562 8.080 1.00 93.69 91 LYS A N 1
ATOM 744 C CA . LYS A 1 91 ? 7.144 2.416 8.165 1.00 93.69 91 LYS A CA 1
ATOM 745 C C . LYS A 1 91 ? 7.740 2.058 6.806 1.00 93.69 91 LYS A C 1
ATOM 747 O O . LYS A 1 91 ? 8.936 1.772 6.739 1.00 93.69 91 LYS A O 1
ATOM 752 N N . PHE A 1 92 ? 6.938 2.127 5.748 1.00 93.25 92 PHE A N 1
ATOM 753 C CA . PHE A 1 92 ? 7.407 1.975 4.377 1.00 93.25 92 PHE A CA 1
ATOM 754 C C . PHE A 1 92 ? 8.417 3.067 4.002 1.00 93.25 92 PHE A C 1
ATOM 756 O O . PHE A 1 92 ? 9.507 2.738 3.551 1.00 93.25 92 PHE A O 1
ATOM 763 N N . ASP A 1 93 ? 8.126 4.342 4.260 1.00 90.25 93 ASP A N 1
ATOM 764 C CA . ASP A 1 93 ? 9.034 5.453 3.955 1.00 90.25 93 ASP A CA 1
ATOM 765 C C . ASP A 1 93 ? 10.384 5.289 4.666 1.00 90.25 93 ASP A C 1
ATOM 767 O O . ASP A 1 93 ? 11.441 5.555 4.089 1.00 90.25 93 ASP A O 1
ATOM 771 N N . ASP A 1 94 ? 10.366 4.845 5.925 1.00 90.12 94 ASP A N 1
ATOM 772 C CA . ASP A 1 94 ? 11.577 4.563 6.697 1.00 90.12 94 ASP A CA 1
ATOM 773 C C . ASP A 1 94 ? 12.372 3.386 6.109 1.00 90.12 94 ASP A C 1
ATOM 775 O O . ASP A 1 94 ? 13.605 3.433 6.065 1.00 90.12 94 ASP A O 1
ATOM 779 N N . PHE A 1 95 ? 11.687 2.340 5.644 1.00 88.25 95 PHE A N 1
ATOM 780 C CA . PHE A 1 95 ? 12.288 1.196 4.957 1.00 88.25 95 PHE A CA 1
ATOM 781 C C . PHE A 1 95 ? 12.888 1.603 3.603 1.00 88.25 95 PHE A C 1
ATOM 783 O O . PHE A 1 95 ? 14.076 1.383 3.357 1.00 88.25 95 PHE A O 1
ATOM 790 N N . PHE A 1 96 ? 12.112 2.292 2.770 1.00 86.19 96 PHE A N 1
ATOM 791 C CA . PHE A 1 96 ? 12.503 2.742 1.439 1.00 86.19 96 PHE A CA 1
ATOM 792 C C . PHE A 1 96 ? 13.682 3.720 1.494 1.00 86.19 96 PHE A C 1
ATOM 794 O O . PHE A 1 96 ? 14.644 3.596 0.734 1.00 86.19 96 PHE A O 1
ATOM 801 N N . LYS A 1 97 ? 13.690 4.648 2.461 1.00 85.00 97 LYS A N 1
ATOM 802 C CA . LYS A 1 97 ? 14.836 5.542 2.698 1.00 85.00 97 LYS A CA 1
ATOM 803 C C . LYS A 1 97 ? 16.085 4.790 3.144 1.00 85.00 97 LYS A C 1
ATOM 805 O O . LYS A 1 97 ? 17.177 5.226 2.796 1.00 85.00 97 LYS A O 1
ATOM 810 N N . LYS A 1 98 ? 15.976 3.710 3.925 1.00 80.94 98 LYS A N 1
ATOM 811 C CA . LYS A 1 98 ? 17.149 2.915 4.337 1.00 80.94 98 LYS A CA 1
ATOM 812 C C . LYS A 1 98 ? 17.772 2.178 3.159 1.00 80.94 98 LYS A C 1
ATOM 814 O O . LYS A 1 98 ? 18.993 2.180 3.047 1.00 80.94 98 LYS A O 1
ATOM 819 N N . ILE A 1 99 ? 16.947 1.611 2.283 1.00 73.81 99 ILE A N 1
ATOM 820 C CA . ILE A 1 99 ? 17.414 0.933 1.068 1.00 73.81 99 ILE A CA 1
ATOM 821 C C . ILE A 1 99 ? 18.093 1.935 0.127 1.00 73.81 99 ILE A C 1
ATOM 823 O O . ILE A 1 99 ? 19.203 1.687 -0.334 1.00 73.81 99 ILE A O 1
ATOM 827 N N . ASN A 1 100 ? 17.491 3.110 -0.075 1.00 67.69 100 ASN A N 1
ATOM 828 C CA . ASN A 1 100 ? 18.005 4.113 -1.015 1.00 67.69 100 ASN A CA 1
ATOM 829 C C . ASN A 1 100 ? 19.110 5.029 -0.457 1.00 67.69 100 ASN A C 1
ATOM 831 O O . ASN A 1 100 ? 19.767 5.716 -1.227 1.00 67.69 100 ASN A O 1
ATOM 835 N N . LYS A 1 101 ? 19.353 5.056 0.861 1.00 55.59 101 LYS A N 1
ATOM 836 C CA . LYS A 1 101 ? 20.523 5.741 1.455 1.00 55.59 101 LYS A CA 1
ATOM 837 C C . LYS A 1 101 ? 21.806 4.902 1.412 1.00 55.59 101 LYS A C 1
ATOM 839 O O . LYS A 1 101 ? 22.855 5.402 1.809 1.00 55.59 101 LYS A O 1
ATOM 844 N N . GLY A 1 102 ? 21.717 3.640 0.990 1.00 44.81 102 GLY A N 1
ATOM 845 C CA . GLY A 1 102 ? 22.861 2.747 0.795 1.00 44.81 102 GLY A CA 1
ATOM 846 C C . GLY A 1 102 ? 23.418 2.723 -0.633 1.00 44.81 102 GLY A C 1
ATOM 847 O O . GLY A 1 102 ? 24.318 1.925 -0.884 1.00 44.81 102 GLY A O 1
ATOM 848 N N . ALA A 1 103 ? 22.885 3.551 -1.540 1.00 41.53 103 ALA A N 1
ATOM 849 C CA . ALA A 1 103 ? 23.304 3.672 -2.938 1.00 41.53 103 ALA A CA 1
ATOM 850 C C . ALA A 1 103 ? 24.083 4.970 -3.193 1.00 41.53 103 ALA A C 1
ATOM 852 O O . ALA A 1 103 ? 23.686 6.018 -2.630 1.00 41.53 103 ALA A O 1
#